Protein AF-A0A929IJZ5-F1 (afdb_monomer)

Radius of gyration: 15.59 Å; Cα contacts (8 Å, |Δi|>4): 57; chains: 1; bounding box: 31×40×38 Å

Nearest PDB structures (foldseek):
  4i6m-assembly1_A  TM=4.218E-01  e=5.745E+00  Saccharomyces cerevisiae S288C
  7w5z-assembly1_c3  TM=3.465E-01  e=4.057E+00  Tetrahymena thermophila
  8bqs-assembly1_Dc  TM=3.598E-01  e=6.158E+00  Tetrahymena thermophila SB210

pLDDT: mean 81.08, std 16.99, range [34.94, 97.81]

Foldseek 3Di:
DDDDDDDPVVVCCVPVVVQPDDVSVVVVVVVVLVVLVFPDKDWDQDPVVRDIDIDTPGPDDDPCCCVPPVVDPPDPDD

Secondary structure (DSSP, 8-state):
-------HHHHHHHHTTT---HHHHHHHHHHHHHHTT-S-EEEEEETTTTEEEEEE-S----HHHIIIIISSTT----

Sequence (78 aa):
MAKIRVRARAVDMLGRQQIAGIPTAIHELFKNAHDAYATRVDVDFFREDGLLILRDDGYGMTREEFEDRWLTLGTESK

Solvent-accessible surface area (backbone atoms only — not comparable to full-atom values): 5020 Å² total; per-residue (Å²): 133,87,81,86,81,86,54,77,66,55,56,49,47,65,53,68,70,62,50,91,40,72,71,54,50,54,48,53,54,54,47,51,34,51,76,36,64,29,87,51,74,52,77,48,74,45,72,94,76,74,42,76,48,77,48,60,67,31,79,75,71,54,72,63,51,39,59,65,52,72,71,35,87,85,65,91,81,127

Structure (mmCIF, N/CA/C/O backbone):
data_AF-A0A929IJZ5-F1
#
_entry.id   AF-A0A929IJZ5-F1
#
loop_
_atom_site.group_PDB
_atom_site.id
_atom_site.type_symbol
_atom_site.label_atom_id
_atom_site.label_alt_id
_atom_site.label_comp_id
_atom_site.label_asym_id
_atom_site.label_entity_id
_atom_site.label_seq_id
_atom_site.pdbx_PDB_ins_code
_atom_site.Cartn_x
_atom_site.Cartn_y
_atom_site.Cartn_z
_atom_site.occupancy
_atom_site.B_iso_or_equiv
_atom_site.auth_seq_id
_atom_site.auth_comp_id
_atom_site.auth_asym_id
_atom_site.auth_atom_id
_atom_site.pdbx_PDB_model_num
ATOM 1 N N . MET A 1 1 ? -20.236 25.826 17.343 1.00 45.47 1 MET A N 1
ATOM 2 C CA . MET A 1 1 ? -19.125 24.919 16.974 1.00 45.47 1 MET A CA 1
ATOM 3 C C . MET A 1 1 ? -18.597 25.321 15.606 1.00 45.47 1 MET A C 1
ATOM 5 O O . MET A 1 1 ? -19.401 25.518 14.700 1.00 45.47 1 MET A O 1
ATOM 9 N N . ALA A 1 2 ? -17.285 25.520 15.464 1.00 50.19 2 ALA A N 1
ATOM 10 C CA . ALA A 1 2 ? -16.678 25.864 14.179 1.00 50.19 2 ALA A CA 1
ATOM 11 C C . ALA A 1 2 ? -16.647 24.626 13.264 1.00 50.19 2 ALA A C 1
ATOM 13 O O . ALA A 1 2 ? -16.233 23.555 13.696 1.00 50.19 2 ALA A O 1
ATOM 14 N N . LYS A 1 3 ? -17.101 24.761 12.012 1.00 44.81 3 LYS A N 1
ATOM 15 C CA . LYS A 1 3 ? -17.019 23.690 11.007 1.00 44.81 3 LYS A CA 1
ATOM 16 C C . LYS A 1 3 ? -15.668 23.773 10.294 1.00 44.81 3 LYS A C 1
ATOM 18 O O . LYS A 1 3 ? -15.411 24.754 9.594 1.00 44.81 3 LYS A O 1
ATOM 23 N N . ILE A 1 4 ? -14.825 22.755 10.457 1.00 64.75 4 ILE A N 1
ATOM 24 C CA . ILE A 1 4 ? -13.589 22.601 9.679 1.00 64.75 4 ILE A CA 1
ATOM 25 C C . ILE A 1 4 ? -13.981 22.259 8.235 1.00 64.75 4 ILE A C 1
ATOM 27 O O . ILE A 1 4 ? -14.802 21.377 7.999 1.00 64.75 4 ILE A O 1
ATOM 31 N N . ARG A 1 5 ? -13.422 22.985 7.261 1.00 56.94 5 ARG A N 1
ATOM 32 C CA . ARG A 1 5 ? -13.575 22.695 5.827 1.00 56.94 5 ARG A CA 1
ATOM 33 C C . ARG A 1 5 ? -12.240 22.230 5.272 1.00 56.94 5 ARG A C 1
ATOM 35 O O . ARG A 1 5 ? -11.311 23.029 5.173 1.00 56.94 5 ARG A O 1
ATOM 42 N N . VAL A 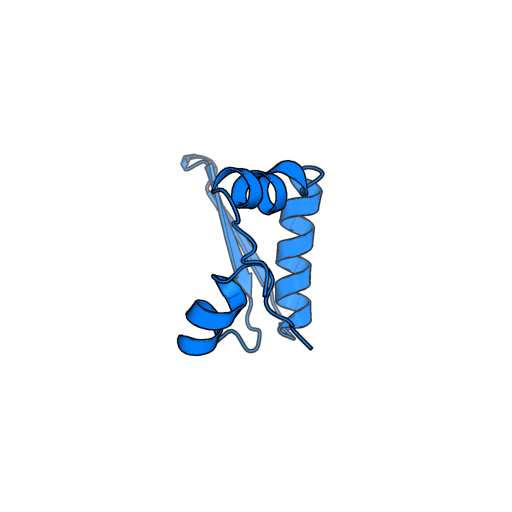1 6 ? -12.171 20.967 4.872 1.00 62.84 6 VAL A N 1
ATOM 43 C CA . VAL A 1 6 ? -11.013 20.401 4.175 1.00 62.84 6 VAL A CA 1
ATOM 44 C C . VAL A 1 6 ? -11.179 20.670 2.678 1.00 62.84 6 VAL A C 1
ATOM 46 O O . VAL A 1 6 ? -12.222 20.376 2.099 1.00 62.84 6 VAL A O 1
ATOM 49 N N . ARG A 1 7 ? -10.179 21.292 2.042 1.00 62.91 7 ARG A N 1
ATOM 50 C CA . ARG A 1 7 ? -10.161 21.488 0.581 1.00 62.91 7 ARG A CA 1
ATOM 51 C C . ARG A 1 7 ? -9.528 20.268 -0.085 1.00 62.91 7 ARG A C 1
ATOM 53 O O . ARG A 1 7 ? -8.592 19.715 0.474 1.00 62.91 7 ARG A O 1
ATOM 60 N N . ALA A 1 8 ? -9.935 19.926 -1.309 1.00 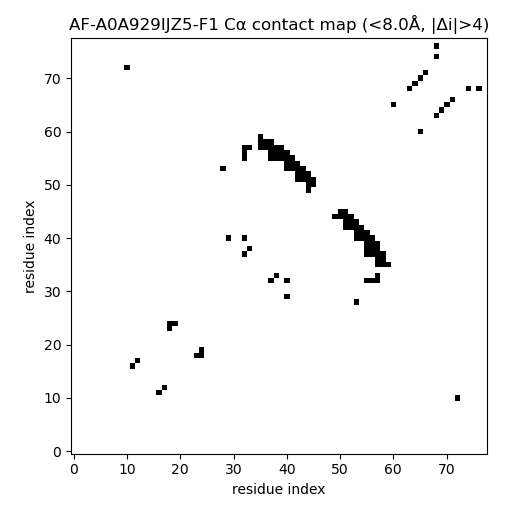61.31 8 ALA A N 1
ATOM 61 C CA . ALA A 1 8 ? -9.365 18.808 -2.078 1.00 61.31 8 ALA A CA 1
ATOM 62 C C . ALA A 1 8 ? -7.822 18.837 -2.177 1.00 61.31 8 ALA A C 1
ATOM 64 O O . ALA A 1 8 ? -7.175 17.800 -2.161 1.00 61.31 8 ALA A O 1
ATOM 65 N N . ARG A 1 9 ? -7.206 20.028 -2.174 1.00 60.38 9 ARG A N 1
ATOM 66 C CA . ARG A 1 9 ? -5.741 20.185 -2.140 1.00 60.38 9 ARG A CA 1
ATOM 67 C C . ARG A 1 9 ? -5.087 19.598 -0.879 1.00 60.38 9 ARG A C 1
ATOM 69 O O . ARG A 1 9 ? -3.937 19.196 -0.940 1.00 60.38 9 ARG A O 1
ATOM 76 N N . ALA A 1 10 ? -5.794 19.541 0.249 1.00 61.38 10 ALA A N 1
ATOM 77 C CA . ALA A 1 10 ? -5.279 18.935 1.475 1.00 61.38 10 ALA A CA 1
ATOM 78 C C . ALA A 1 10 ? -5.120 17.412 1.341 1.00 61.38 10 ALA A C 1
ATOM 80 O O . ALA A 1 10 ? -4.172 16.867 1.886 1.00 61.38 10 ALA A O 1
ATOM 81 N N . VAL A 1 11 ? -5.984 16.746 0.567 1.00 64.00 11 VAL A N 1
ATOM 82 C CA . VAL A 1 11 ? -5.859 15.315 0.231 1.00 64.00 11 VAL A CA 1
ATOM 83 C C . VAL A 1 11 ? -4.574 15.067 -0.562 1.00 64.00 11 VAL A C 1
ATOM 85 O O . VAL A 1 11 ? -3.797 14.183 -0.225 1.00 64.00 11 VAL A O 1
ATOM 88 N N . ASP A 1 12 ? -4.305 15.906 -1.563 1.00 62.66 12 ASP A N 1
ATOM 89 C CA . ASP A 1 12 ? -3.095 15.814 -2.392 1.00 62.66 12 ASP A CA 1
ATOM 90 C C . ASP A 1 12 ? -1.816 16.120 -1.582 1.00 62.66 12 ASP A C 1
ATOM 92 O O . ASP A 1 12 ? -0.784 15.471 -1.751 1.00 62.66 12 ASP A O 1
ATOM 96 N N . MET A 1 13 ? -1.906 17.056 -0.627 1.00 62.84 13 MET A N 1
ATOM 97 C CA . MET A 1 13 ? -0.834 17.374 0.325 1.00 62.84 13 MET A CA 1
ATOM 98 C C . MET A 1 13 ? -0.556 16.218 1.301 1.00 62.84 13 MET A C 1
ATOM 100 O O . MET A 1 13 ? 0.599 15.921 1.585 1.00 62.84 13 MET A O 1
ATOM 104 N N . LEU A 1 14 ? -1.599 15.556 1.810 1.00 63.84 14 LEU A N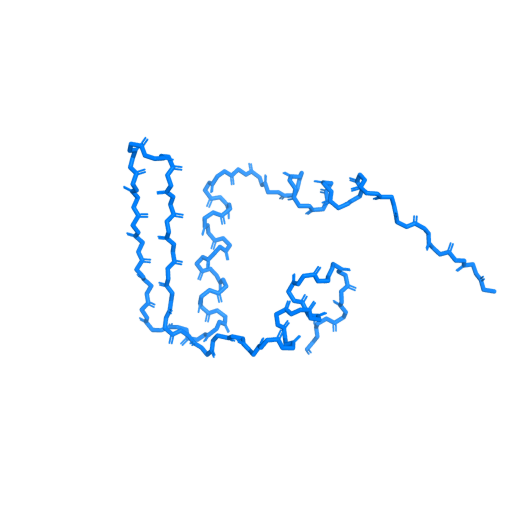 1
ATOM 105 C CA . LEU A 1 14 ? -1.469 14.428 2.739 1.00 63.84 14 LEU A CA 1
ATOM 106 C C . LE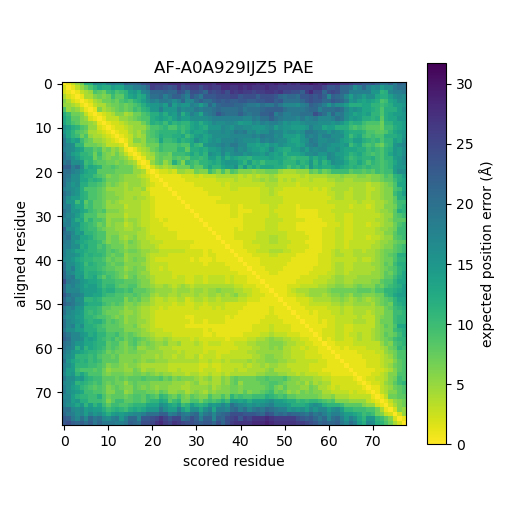U A 1 14 ? -1.011 13.139 2.044 1.00 63.84 14 LEU A C 1
ATOM 108 O O . LEU A 1 14 ? -0.300 12.354 2.655 1.00 63.84 14 LEU A O 1
ATOM 112 N N . GLY A 1 15 ? -1.380 12.930 0.779 1.00 65.81 15 GLY A N 1
ATOM 113 C CA . GLY A 1 15 ? -0.957 11.765 0.002 1.00 65.81 15 GLY A CA 1
ATOM 114 C C . GLY A 1 15 ? 0.389 11.973 -0.693 1.00 65.81 15 GLY A C 1
ATOM 115 O O . GLY A 1 15 ? 1.414 11.429 -0.288 1.00 65.81 15 GLY A O 1
ATOM 116 N N . ARG A 1 16 ? 0.405 12.773 -1.766 1.00 65.12 16 ARG A N 1
ATOM 117 C CA . ARG A 1 16 ? 1.556 12.879 -2.679 1.00 65.12 16 ARG A CA 1
ATOM 118 C C . ARG A 1 16 ? 2.743 13.614 -2.059 1.00 65.12 16 ARG A C 1
ATOM 120 O O . ARG A 1 16 ? 3.879 13.272 -2.367 1.00 65.12 16 ARG A O 1
ATOM 127 N N . GLN A 1 17 ? 2.503 14.620 -1.216 1.00 63.44 17 GLN A N 1
ATOM 128 C CA . GLN A 1 17 ? 3.593 15.409 -0.626 1.00 63.44 17 GLN A CA 1
ATOM 129 C C . GLN A 1 17 ? 4.193 14.805 0.652 1.00 63.44 17 GLN A C 1
ATOM 131 O O . GLN A 1 17 ? 5.238 15.283 1.087 1.00 63.44 17 GLN A O 1
ATOM 136 N N . GLN A 1 18 ? 3.588 13.767 1.243 1.00 66.69 18 GLN A N 1
ATOM 137 C CA . GLN A 1 18 ? 4.161 13.089 2.416 1.00 66.69 18 GLN A CA 1
ATOM 138 C C . GLN A 1 18 ? 5.086 11.922 2.071 1.00 66.69 18 GLN A C 1
ATOM 140 O O . GLN A 1 18 ? 5.880 11.495 2.908 1.00 66.69 18 GLN A O 1
ATOM 145 N N . ILE A 1 19 ? 5.029 11.414 0.841 1.00 73.00 19 ILE A N 1
ATOM 146 C CA . ILE A 1 19 ? 5.874 10.298 0.433 1.00 73.00 19 ILE A CA 1
ATOM 147 C C . ILE A 1 19 ? 7.224 10.846 -0.040 1.00 73.00 19 ILE A C 1
ATOM 149 O O . ILE A 1 19 ? 7.318 11.487 -1.085 1.00 73.00 19 ILE A O 1
ATOM 153 N N . ALA A 1 20 ? 8.282 10.567 0.725 1.00 75.44 20 ALA A N 1
ATOM 154 C CA . ALA A 1 20 ? 9.635 11.079 0.476 1.00 75.44 20 ALA A CA 1
ATOM 155 C C . ALA A 1 20 ? 10.256 10.599 -0.855 1.00 75.44 20 ALA A C 1
ATOM 157 O O . ALA A 1 20 ? 11.232 11.175 -1.334 1.00 75.44 20 ALA A O 1
ATOM 158 N N . GLY A 1 21 ? 9.694 9.553 -1.467 1.00 83.38 21 GLY A N 1
ATOM 159 C CA . GLY A 1 21 ? 10.106 9.030 -2.764 1.00 83.38 21 GLY A CA 1
ATOM 160 C C . GLY A 1 21 ? 9.551 7.633 -3.031 1.00 83.38 21 GLY A C 1
ATOM 161 O O . GLY A 1 21 ? 8.921 7.020 -2.170 1.00 83.38 21 GLY A O 1
ATOM 162 N N . ILE A 1 22 ? 9.818 7.110 -4.231 1.00 85.12 22 ILE A N 1
ATOM 163 C CA . ILE A 1 22 ? 9.354 5.781 -4.665 1.00 85.12 22 ILE A CA 1
ATOM 164 C C . ILE A 1 22 ? 9.798 4.656 -3.707 1.00 85.12 22 ILE A C 1
ATOM 166 O O . ILE A 1 22 ? 8.949 3.838 -3.358 1.00 85.12 22 ILE A O 1
ATOM 170 N N . PRO A 1 23 ? 11.057 4.602 -3.213 1.00 88.00 23 PRO A N 1
ATOM 171 C CA . PRO A 1 23 ? 11.459 3.551 -2.275 1.00 88.00 23 PRO A CA 1
ATOM 172 C C . PRO A 1 23 ? 10.645 3.563 -0.978 1.00 88.00 23 PRO A C 1
ATOM 174 O O . PRO A 1 23 ? 10.236 2.509 -0.504 1.00 88.00 23 PRO A O 1
ATOM 177 N N . THR A 1 24 ? 10.358 4.751 -0.435 1.00 87.75 24 THR A N 1
ATOM 178 C CA . THR A 1 24 ? 9.506 4.906 0.752 1.00 87.75 24 THR A CA 1
ATOM 179 C C . THR A 1 24 ? 8.071 4.476 0.459 1.00 87.75 24 THR A C 1
ATOM 181 O O . THR A 1 24 ? 7.487 3.764 1.264 1.00 87.75 24 THR A O 1
ATOM 184 N N . ALA A 1 25 ? 7.525 4.830 -0.711 1.00 87.75 25 ALA A N 1
ATOM 185 C CA . ALA A 1 25 ? 6.189 4.397 -1.130 1.00 87.75 25 ALA A CA 1
ATOM 186 C C . ALA A 1 25 ? 6.064 2.866 -1.132 1.00 87.75 25 ALA A C 1
ATOM 188 O O . ALA A 1 25 ? 5.121 2.310 -0.580 1.00 87.75 25 ALA A O 1
ATOM 189 N N . ILE A 1 26 ? 7.047 2.192 -1.737 1.00 91.50 26 ILE A N 1
ATOM 190 C CA . ILE A 1 26 ? 7.092 0.730 -1.813 1.00 91.50 26 ILE A CA 1
ATOM 191 C C . ILE A 1 26 ? 7.253 0.133 -0.410 1.00 91.50 26 ILE A C 1
ATOM 193 O O . ILE A 1 26 ? 6.573 -0.834 -0.083 1.00 91.50 26 ILE A O 1
ATOM 197 N N . HIS A 1 27 ? 8.108 0.720 0.434 1.00 91.75 27 HIS A N 1
ATOM 198 C CA . HIS A 1 27 ? 8.298 0.266 1.811 1.00 91.75 27 HIS A CA 1
ATOM 199 C C . HIS A 1 27 ? 6.999 0.301 2.627 1.00 91.75 27 HIS A C 1
ATOM 201 O O . HIS A 1 27 ? 6.690 -0.678 3.303 1.00 91.75 27 HIS A O 1
ATOM 207 N N . GLU A 1 28 ? 6.204 1.370 2.520 1.00 91.06 28 GLU A N 1
ATOM 208 C CA . GLU A 1 28 ? 4.917 1.453 3.223 1.00 91.06 28 GLU A CA 1
ATOM 209 C C . GLU A 1 28 ? 3.919 0.383 2.745 1.00 91.06 28 GLU A C 1
ATOM 211 O O . GLU A 1 28 ? 3.167 -0.146 3.559 1.00 91.06 28 GLU A O 1
ATOM 216 N N . LEU A 1 29 ? 3.942 -0.023 1.467 1.00 93.00 29 LEU A N 1
ATOM 217 C CA . LEU A 1 29 ? 3.111 -1.143 0.995 1.00 93.00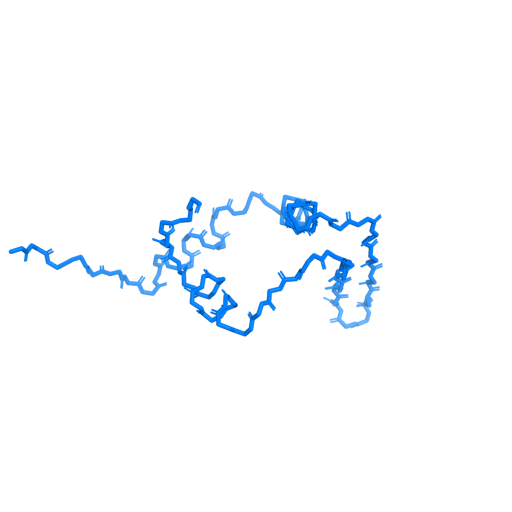 29 LEU A CA 1
ATOM 218 C C . LEU A 1 29 ? 3.499 -2.473 1.661 1.00 93.00 29 LEU A C 1
ATOM 220 O O . LEU A 1 29 ? 2.625 -3.221 2.089 1.00 93.00 29 LEU A O 1
ATOM 224 N N . PHE A 1 30 ? 4.798 -2.753 1.797 1.00 95.38 30 PHE A N 1
ATOM 225 C CA . PHE A 1 30 ? 5.270 -3.946 2.511 1.00 95.38 30 PHE A CA 1
ATOM 226 C C . PHE A 1 30 ? 4.953 -3.899 4.005 1.00 95.38 30 PHE A C 1
ATOM 228 O O . PHE A 1 30 ? 4.630 -4.927 4.597 1.00 95.38 30 PHE A O 1
ATOM 235 N N . LYS A 1 31 ? 5.019 -2.713 4.615 1.00 94.94 31 LYS A N 1
ATOM 236 C CA . LYS A 1 31 ? 4.618 -2.522 6.007 1.00 94.94 31 LYS A CA 1
ATOM 237 C C . LYS A 1 31 ? 3.127 -2.807 6.200 1.00 94.94 31 LYS A C 1
ATOM 239 O O . LYS A 1 31 ? 2.783 -3.518 7.133 1.00 94.94 31 LYS A O 1
ATOM 244 N N . ASN A 1 32 ? 2.265 -2.357 5.287 1.00 93.12 32 ASN A N 1
ATOM 245 C CA . ASN A 1 32 ? 0.835 -2.675 5.343 1.00 93.12 32 ASN A CA 1
ATOM 246 C C . ASN A 1 32 ? 0.575 -4.188 5.269 1.00 93.12 32 ASN A C 1
ATOM 248 O O . ASN A 1 32 ? -0.231 -4.700 6.039 1.00 93.12 32 ASN A O 1
ATOM 252 N N . ALA A 1 33 ? 1.286 -4.913 4.398 1.00 96.44 33 ALA A N 1
ATOM 253 C CA . ALA A 1 33 ? 1.192 -6.373 4.338 1.00 96.44 33 ALA A CA 1
ATOM 254 C C . ALA A 1 33 ? 1.643 -7.033 5.657 1.00 96.44 33 ALA A C 1
ATOM 256 O O . ALA A 1 33 ? 0.987 -7.941 6.166 1.00 96.44 33 ALA A O 1
ATOM 257 N N . HIS A 1 34 ? 2.736 -6.545 6.249 1.00 95.38 34 HIS A N 1
ATOM 258 C CA . HIS A 1 34 ? 3.200 -7.003 7.558 1.00 95.38 34 HIS A CA 1
ATOM 259 C C . HIS A 1 34 ? 2.172 -6.732 8.669 1.00 95.38 34 HIS A C 1
ATOM 261 O O . HIS A 1 34 ? 1.899 -7.614 9.481 1.00 95.38 34 HIS A O 1
ATOM 267 N N . ASP A 1 35 ? 1.574 -5.541 8.697 1.00 94.12 35 ASP A N 1
ATOM 268 C CA . ASP A 1 35 ? 0.560 -5.153 9.685 1.00 94.12 35 ASP A CA 1
ATOM 269 C C . ASP A 1 35 ? -0.749 -5.948 9.503 1.00 94.12 35 ASP A C 1
ATOM 271 O O . ASP A 1 35 ? -1.473 -6.186 10.470 1.00 94.12 35 ASP A O 1
ATOM 275 N N . ALA A 1 36 ? -1.012 -6.445 8.289 1.00 95.25 36 ALA A N 1
ATOM 276 C CA . ALA A 1 36 ? -2.061 -7.422 7.994 1.00 95.25 36 ALA A CA 1
ATOM 277 C C . ALA A 1 36 ? -1.684 -8.869 8.372 1.00 95.25 36 ALA A C 1
ATOM 279 O O . ALA A 1 36 ? -2.457 -9.790 8.102 1.00 95.25 36 ALA A O 1
ATOM 280 N N . TYR A 1 37 ? -0.530 -9.076 9.013 1.00 96.50 37 TYR A N 1
ATOM 281 C CA . TYR A 1 37 ? 0.014 -10.378 9.409 1.00 96.50 37 TYR A CA 1
ATOM 282 C C . TYR A 1 37 ? 0.238 -11.343 8.236 1.00 96.50 37 TYR A C 1
ATOM 284 O O . TYR A 1 37 ? 0.159 -12.561 8.409 1.00 96.50 37 TYR A O 1
ATOM 292 N N . ALA A 1 38 ? 0.533 -10.814 7.046 1.00 97.62 38 ALA A N 1
ATOM 293 C CA . ALA A 1 38 ? 0.879 -11.634 5.895 1.00 97.62 38 ALA A CA 1
ATOM 294 C C . ALA A 1 38 ? 2.147 -12.458 6.158 1.00 97.62 38 ALA A C 1
ATOM 296 O O . ALA A 1 38 ? 3.118 -11.986 6.757 1.00 97.62 38 ALA A O 1
ATOM 297 N N . THR A 1 39 ? 2.156 -13.693 5.663 1.00 97.56 39 THR A N 1
ATOM 298 C CA . THR A 1 39 ? 3.328 -14.581 5.710 1.00 97.56 39 THR A CA 1
ATOM 299 C C . THR A 1 39 ? 4.066 -14.630 4.380 1.00 97.56 39 THR A C 1
ATOM 301 O O . THR A 1 39 ? 5.245 -14.991 4.330 1.00 97.56 39 THR A O 1
ATOM 304 N N . ARG A 1 40 ? 3.394 -14.220 3.302 1.00 97.56 40 ARG A N 1
ATOM 305 C CA . ARG A 1 40 ? 3.932 -14.144 1.954 1.00 97.56 40 ARG A CA 1
ATOM 306 C C . ARG A 1 40 ? 3.453 -12.874 1.264 1.00 97.56 40 ARG A C 1
ATOM 308 O O . ARG A 1 40 ? 2.288 -12.497 1.329 1.00 97.56 40 ARG A O 1
ATOM 315 N N . VAL A 1 41 ? 4.380 -12.257 0.540 1.00 97.44 41 VAL A N 1
ATOM 316 C CA . VAL A 1 41 ? 4.110 -11.126 -0.345 1.00 97.44 41 VAL A CA 1
ATOM 317 C C . VAL A 1 41 ? 4.729 -11.424 -1.703 1.00 97.44 41 VAL A C 1
ATOM 319 O O . VAL A 1 41 ? 5.927 -11.690 -1.790 1.00 97.44 41 VAL A O 1
ATOM 322 N N . ASP A 1 42 ? 3.918 -11.371 -2.755 1.00 97.81 42 ASP A N 1
ATOM 323 C CA . ASP A 1 42 ? 4.360 -11.513 -4.139 1.00 97.81 42 ASP A CA 1
ATOM 324 C C . ASP A 1 42 ? 4.359 -10.147 -4.827 1.00 97.81 42 ASP A C 1
ATOM 326 O O . ASP A 1 42 ? 3.396 -9.381 -4.709 1.00 97.81 42 ASP A O 1
ATOM 330 N N . VAL A 1 43 ? 5.416 -9.861 -5.590 1.00 96.88 43 VAL A N 1
ATOM 331 C CA . VAL A 1 43 ? 5.531 -8.624 -6.368 1.00 96.88 43 VAL A CA 1
ATOM 332 C C . VAL A 1 43 ? 5.820 -8.937 -7.825 1.00 96.88 43 VAL A C 1
ATOM 334 O O . VAL A 1 43 ? 6.825 -9.572 -8.142 1.00 96.88 43 VAL A O 1
ATOM 337 N N . ASP A 1 44 ? 4.971 -8.414 -8.703 1.00 96.75 44 ASP A N 1
ATOM 338 C CA . ASP A 1 44 ? 5.134 -8.479 -10.150 1.00 96.75 44 ASP A CA 1
ATOM 339 C C . ASP A 1 44 ? 5.359 -7.072 -10.710 1.00 96.75 44 ASP A C 1
ATOM 341 O O . ASP A 1 44 ? 4.628 -6.134 -10.383 1.00 96.75 44 ASP A O 1
ATOM 345 N N . PHE A 1 45 ? 6.357 -6.920 -11.584 1.00 95.25 45 PHE A N 1
ATOM 346 C CA . PHE A 1 45 ? 6.611 -5.664 -12.289 1.00 95.25 45 PHE A CA 1
ATOM 347 C C . PHE A 1 45 ? 6.512 -5.856 -13.803 1.00 95.25 45 PHE A C 1
ATOM 349 O O . PHE A 1 45 ? 7.434 -6.358 -14.452 1.00 95.25 45 PHE A O 1
ATOM 356 N N . PHE A 1 46 ? 5.391 -5.409 -14.361 1.00 96.25 46 PHE A N 1
ATOM 357 C CA . PHE A 1 46 ? 5.099 -5.421 -15.788 1.00 96.25 46 PHE A CA 1
ATOM 358 C C . PHE A 1 46 ? 5.675 -4.152 -16.419 1.00 96.25 46 PHE A C 1
ATOM 360 O O . PHE A 1 46 ? 5.066 -3.083 -16.407 1.00 96.25 46 PHE A O 1
ATOM 367 N N . ARG A 1 47 ? 6.909 -4.261 -16.926 1.00 94.38 47 ARG A N 1
ATOM 368 C CA . ARG A 1 4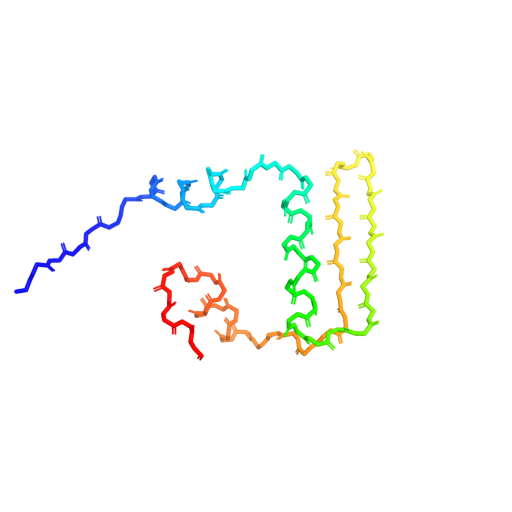7 ? 7.690 -3.119 -17.436 1.00 94.38 47 ARG A CA 1
ATOM 369 C C . ARG A 1 47 ? 7.040 -2.409 -18.615 1.00 94.38 47 ARG A C 1
ATOM 371 O O . ARG A 1 47 ? 7.111 -1.187 -18.677 1.00 94.38 47 ARG A O 1
ATOM 378 N N . GLU A 1 48 ? 6.453 -3.169 -19.534 1.00 96.81 48 GLU A N 1
ATOM 379 C CA . GLU A 1 48 ? 5.807 -2.627 -20.736 1.00 96.81 48 GLU A CA 1
ATOM 380 C C . GLU A 1 48 ? 4.591 -1.764 -20.376 1.00 96.81 48 GLU A C 1
ATOM 382 O O . GLU A 1 48 ? 4.372 -0.725 -20.994 1.00 96.81 48 GLU A O 1
ATOM 387 N N . ASP A 1 49 ? 3.887 -2.130 -19.302 1.00 95.50 49 ASP A N 1
ATOM 388 C CA . ASP A 1 49 ? 2.713 -1.415 -18.797 1.00 95.50 49 ASP A CA 1
ATOM 389 C C . ASP A 1 49 ? 3.059 -0.340 -17.752 1.00 95.50 49 ASP A C 1
ATOM 391 O O . ASP A 1 49 ? 2.191 0.416 -17.316 1.00 95.50 49 ASP A O 1
ATOM 395 N N . GLY A 1 50 ? 4.317 -0.284 -17.298 1.00 93.00 50 GLY A N 1
ATOM 396 C CA . GLY A 1 50 ? 4.720 0.557 -16.169 1.00 93.00 50 GLY A CA 1
ATOM 397 C C . GLY A 1 50 ? 3.978 0.218 -14.869 1.00 93.00 50 GLY A C 1
ATOM 398 O O . GLY A 1 50 ? 3.764 1.101 -14.039 1.00 93.00 50 GLY A O 1
ATOM 399 N N . LEU A 1 51 ? 3.573 -1.044 -14.692 1.00 93.88 51 LEU A N 1
ATOM 400 C CA . LEU A 1 51 ? 2.687 -1.491 -13.618 1.00 93.88 51 LEU A CA 1
ATOM 401 C C . LEU A 1 51 ? 3.438 -2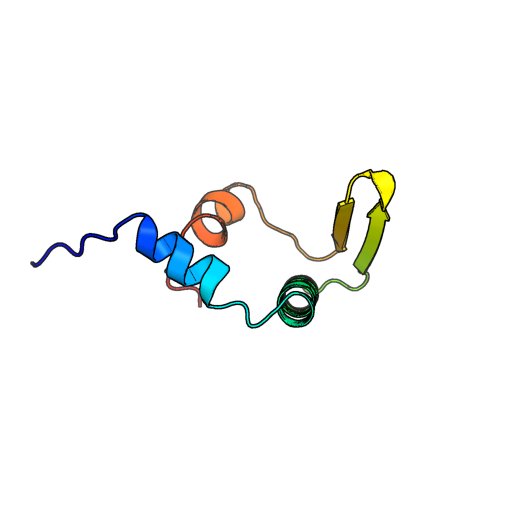.351 -12.598 1.00 93.88 51 LEU A C 1
ATOM 403 O O . LEU A 1 51 ? 4.030 -3.371 -12.948 1.00 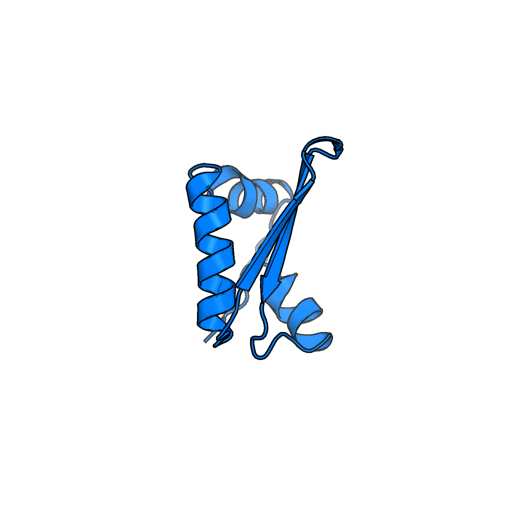93.88 51 LEU A O 1
ATOM 407 N N . LEU A 1 52 ? 3.363 -1.966 -11.323 1.00 93.75 52 LEU A N 1
ATOM 408 C CA . LEU A 1 52 ? 3.811 -2.780 -10.194 1.00 93.75 52 LEU A CA 1
ATOM 409 C C . LEU A 1 52 ? 2.592 -3.283 -9.422 1.00 93.75 52 LEU A C 1
ATOM 411 O O . LEU A 1 52 ? 1.769 -2.485 -8.976 1.00 93.75 52 LEU A O 1
ATOM 415 N N . ILE A 1 53 ? 2.495 -4.599 -9.259 1.00 95.56 53 ILE A N 1
ATOM 416 C CA . ILE A 1 53 ? 1.457 -5.260 -8.469 1.00 95.56 53 ILE A CA 1
ATOM 417 C C . ILE A 1 53 ? 2.122 -5.881 -7.245 1.00 95.56 53 ILE A C 1
ATOM 419 O O . ILE A 1 53 ? 3.070 -6.647 -7.386 1.00 95.56 53 ILE A O 1
ATOM 423 N N . LEU A 1 54 ? 1.607 -5.571 -6.056 1.00 96.62 54 LEU A N 1
ATOM 424 C CA . LEU A 1 54 ? 1.971 -6.215 -4.795 1.00 96.62 54 LEU A CA 1
ATOM 425 C C . LEU A 1 54 ? 0.727 -6.914 -4.246 1.00 96.62 54 LEU A C 1
ATOM 427 O O . LEU A 1 54 ? -0.342 -6.308 -4.194 1.00 96.62 54 LEU A O 1
ATOM 431 N N . ARG A 1 55 ? 0.862 -8.188 -3.880 1.00 97.06 55 ARG A N 1
ATOM 432 C CA . ARG A 1 55 ? -0.208 -8.996 -3.280 1.00 97.06 55 ARG A CA 1
ATOM 433 C C . ARG A 1 55 ? 0.325 -9.669 -2.033 1.00 97.06 55 ARG A C 1
ATOM 435 O O . ARG A 1 55 ? 1.422 -10.220 -2.069 1.00 97.06 55 ARG A O 1
ATOM 442 N N . ASP A 1 56 ? -0.467 -9.663 -0.980 1.00 97.62 56 ASP A N 1
ATOM 443 C CA . ASP A 1 56 ? -0.176 -10.356 0.265 1.00 97.62 56 ASP A CA 1
ATOM 444 C C . ASP A 1 56 ? -1.266 -11.383 0.596 1.00 97.62 56 ASP A C 1
ATOM 446 O O . ASP A 1 56 ? -2.346 -11.380 -0.000 1.00 97.62 56 ASP A O 1
ATOM 450 N N . ASP A 1 57 ? -0.947 -12.298 1.508 1.00 97.75 57 ASP A N 1
ATOM 451 C CA . ASP A 1 57 ? -1.859 -13.313 2.042 1.00 97.75 57 ASP A CA 1
ATOM 452 C C . ASP A 1 57 ? -2.319 -13.005 3.479 1.00 97.75 57 ASP A C 1
ATOM 454 O O . ASP A 1 57 ? -2.677 -13.920 4.223 1.00 97.75 57 ASP A O 1
ATOM 458 N N . GLY A 1 58 ? -2.288 -11.730 3.881 1.00 96.62 58 GLY A N 1
ATOM 459 C CA . GLY A 1 58 ? -2.706 -11.288 5.206 1.00 96.62 58 GLY A CA 1
ATOM 460 C C . GLY A 1 58 ? -4.218 -11.372 5.423 1.00 96.62 58 GLY A C 1
ATOM 461 O O . GLY A 1 58 ? -4.986 -11.820 4.570 1.00 96.62 58 GLY A O 1
ATOM 462 N N . TYR A 1 59 ? -4.676 -10.891 6.582 1.00 95.06 59 TYR A N 1
ATOM 463 C CA . TYR A 1 59 ? -6.102 -10.901 6.942 1.00 95.06 59 TYR A CA 1
ATOM 464 C C . TYR A 1 59 ? -6.997 -10.127 5.961 1.00 95.06 59 TYR A C 1
ATOM 466 O O . TYR A 1 59 ? -8.199 -10.389 5.890 1.00 95.06 59 TYR A O 1
ATOM 474 N N . GLY A 1 60 ? -6.417 -9.201 5.191 1.00 92.12 60 GLY A N 1
ATOM 475 C CA . GLY A 1 60 ? -7.139 -8.366 4.243 1.00 92.12 60 GLY A CA 1
ATOM 476 C C . GLY A 1 60 ? -8.095 -7.393 4.933 1.00 92.12 60 GLY A C 1
ATOM 477 O O . GLY A 1 60 ? -7.919 -7.027 6.093 1.00 92.12 60 GLY A O 1
ATOM 478 N N . MET A 1 61 ? -9.103 -6.946 4.189 1.00 92.31 61 MET A N 1
ATOM 479 C CA . MET A 1 61 ? -10.146 -6.045 4.675 1.00 92.31 61 MET A CA 1
ATOM 480 C C . MET A 1 61 ? -11.502 -6.509 4.154 1.00 92.31 61 MET A C 1
ATOM 482 O O . MET A 1 61 ? -11.628 -6.934 3.001 1.00 92.31 61 MET A O 1
ATOM 486 N N . THR A 1 62 ? -12.537 -6.383 4.978 1.00 93.44 62 THR A N 1
ATOM 487 C CA . THR A 1 62 ? -13.916 -6.435 4.490 1.00 93.44 62 THR A CA 1
ATOM 488 C C . THR A 1 62 ? -14.220 -5.209 3.630 1.00 93.44 62 THR A C 1
ATOM 490 O O . THR A 1 62 ? -13.507 -4.203 3.645 1.00 93.44 62 THR A O 1
ATOM 493 N N . ARG A 1 63 ? -15.318 -5.267 2.872 1.00 91.19 63 ARG A N 1
ATOM 494 C CA . ARG A 1 63 ? -15.749 -4.132 2.052 1.00 91.19 63 ARG A CA 1
ATOM 495 C C . ARG A 1 63 ? -16.028 -2.877 2.886 1.00 91.19 63 ARG A C 1
ATOM 497 O O . ARG A 1 63 ? -15.651 -1.789 2.469 1.00 91.19 63 ARG A O 1
ATOM 504 N N . GLU A 1 64 ? -16.655 -3.043 4.045 1.00 89.38 64 GLU A N 1
ATOM 505 C CA . GLU A 1 64 ? -16.962 -1.942 4.965 1.00 89.38 64 GLU A CA 1
ATOM 506 C C . GLU A 1 64 ? -15.676 -1.324 5.525 1.00 89.38 64 GLU A C 1
ATOM 508 O O . GLU A 1 64 ? -15.507 -0.112 5.480 1.00 89.38 64 GLU A O 1
ATOM 513 N N . GLU A 1 65 ? -14.705 -2.137 5.957 1.00 86.25 65 GLU A N 1
ATOM 514 C CA . GLU A 1 65 ? -13.404 -1.629 6.420 1.00 86.25 65 GLU A CA 1
ATOM 515 C C . GLU A 1 65 ? -12.644 -0.886 5.318 1.00 86.25 65 GLU A C 1
ATOM 517 O O . GLU A 1 65 ? -12.023 0.148 5.574 1.00 86.25 65 GLU A O 1
ATOM 522 N N . PHE A 1 66 ? -12.720 -1.377 4.082 1.00 85.31 66 PHE A N 1
ATOM 523 C CA . PHE A 1 66 ? -12.116 -0.708 2.939 1.00 85.31 66 PHE A CA 1
ATOM 524 C C . PHE A 1 66 ? -12.774 0.652 2.651 1.00 85.31 66 PHE A C 1
ATOM 526 O O . PHE A 1 66 ? -12.081 1.656 2.477 1.00 85.31 66 PHE A O 1
ATOM 533 N N . GLU A 1 67 ? -14.104 0.710 2.619 1.00 85.62 67 GLU A N 1
ATOM 534 C CA . G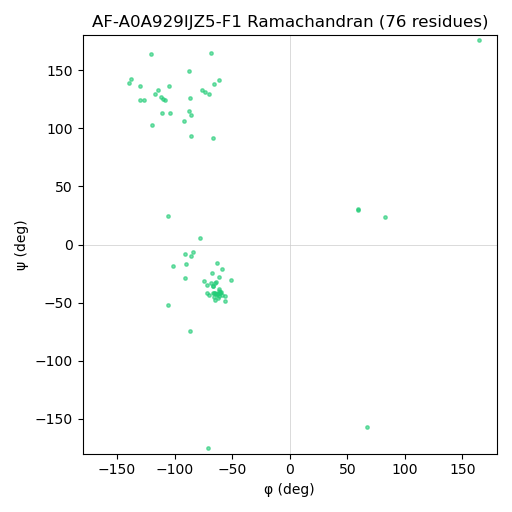LU A 1 67 ? -14.840 1.940 2.313 1.00 85.62 67 GLU A CA 1
ATOM 535 C C . GLU A 1 67 ? -14.735 2.969 3.451 1.00 85.62 67 GLU A C 1
ATOM 537 O O . GLU A 1 67 ? -14.458 4.142 3.194 1.00 85.62 67 GLU A O 1
ATOM 542 N N . ASP A 1 68 ? -14.866 2.535 4.705 1.00 80.69 68 ASP A N 1
ATOM 543 C CA . ASP A 1 68 ? -14.989 3.443 5.845 1.00 80.69 68 ASP A CA 1
ATOM 544 C C . ASP A 1 68 ? -13.651 3.807 6.494 1.00 80.69 68 ASP A C 1
ATOM 546 O O . ASP A 1 68 ? -13.533 4.906 7.039 1.00 80.69 68 ASP A O 1
ATOM 550 N N . ARG A 1 69 ? -12.634 2.935 6.436 1.00 78.38 69 ARG A N 1
ATOM 551 C CA . ARG A 1 69 ? -11.310 3.197 7.037 1.00 78.38 69 ARG A CA 1
ATOM 552 C C . ARG A 1 69 ? -10.255 3.515 5.990 1.00 78.38 69 ARG A C 1
ATOM 554 O O . ARG A 1 69 ? -9.585 4.535 6.102 1.00 78.38 69 ARG A O 1
ATOM 561 N N . TRP A 1 70 ? -10.109 2.675 4.966 1.00 76.75 70 TRP A N 1
ATOM 562 C CA . TRP A 1 70 ? -9.022 2.835 3.992 1.00 76.75 70 TRP A CA 1
ATOM 563 C C . TRP A 1 70 ? -9.230 4.032 3.052 1.00 76.75 70 TRP A C 1
ATOM 565 O O . TRP A 1 70 ? -8.290 4.780 2.781 1.00 76.75 70 TRP A O 1
ATOM 575 N N . LEU A 1 71 ? -10.458 4.258 2.571 1.00 78.06 71 LEU A N 1
ATOM 576 C CA . LEU A 1 71 ? -10.775 5.388 1.683 1.00 78.06 71 LEU A CA 1
ATOM 577 C C . LEU A 1 71 ? -11.063 6.706 2.422 1.00 78.06 71 LEU A C 1
ATOM 579 O O . LEU A 1 71 ? -11.179 7.758 1.782 1.00 78.06 71 LEU A O 1
ATOM 583 N N . THR A 1 72 ? -11.140 6.681 3.752 1.00 73.25 72 THR A N 1
ATOM 584 C CA . THR A 1 72 ? -11.454 7.857 4.569 1.00 73.25 72 THR A CA 1
ATOM 585 C C . THR A 1 72 ? -10.197 8.403 5.238 1.00 73.25 72 THR A C 1
ATOM 587 O O . THR A 1 72 ? -9.617 7.798 6.132 1.00 73.25 72 THR A O 1
ATOM 590 N N . LEU A 1 73 ? -9.773 9.605 4.844 1.00 67.38 73 LEU A N 1
ATOM 591 C CA . LEU A 1 73 ? -8.608 10.253 5.450 1.00 67.38 73 LEU A CA 1
ATOM 592 C C . LEU A 1 73 ? -8.931 10.840 6.829 1.00 67.38 73 LEU A C 1
ATOM 594 O O . LEU A 1 73 ? -9.880 11.610 6.977 1.00 67.38 73 LEU A O 1
ATOM 598 N N . GLY A 1 74 ? -8.066 10.566 7.809 1.00 61.53 74 GLY A N 1
ATOM 599 C CA . GLY A 1 74 ? -8.143 11.167 9.144 1.00 61.53 74 GLY A CA 1
ATOM 600 C C . GLY A 1 74 ? -9.121 10.479 10.096 1.00 61.53 74 GLY A C 1
ATOM 601 O O . GLY A 1 74 ? -9.593 11.116 11.036 1.00 61.53 74 GLY A O 1
ATOM 602 N N . THR A 1 75 ? -9.434 9.202 9.870 1.00 55.09 75 THR A N 1
ATOM 603 C CA . THR A 1 75 ? -10.140 8.384 10.860 1.00 55.09 75 THR A CA 1
ATOM 604 C C . THR A 1 75 ? -9.264 8.184 12.096 1.00 55.09 75 THR A C 1
ATOM 606 O O . THR A 1 75 ? -8.066 7.921 11.974 1.00 55.09 75 THR A O 1
ATOM 609 N N . GLU A 1 76 ? -9.851 8.271 13.290 1.00 46.94 76 GLU A N 1
ATOM 610 C CA . GLU A 1 76 ? -9.202 7.799 14.516 1.00 46.94 76 GLU A CA 1
ATOM 611 C C . GLU A 1 76 ? -9.069 6.274 14.427 1.00 46.94 76 GLU A C 1
ATOM 613 O O . GLU A 1 76 ? -9.993 5.541 14.767 1.00 46.94 76 GLU A O 1
ATOM 618 N N . SER A 1 77 ? -7.946 5.785 13.902 1.00 44.56 77 SER A N 1
ATOM 619 C CA . SER A 1 77 ? -7.636 4.359 13.941 1.00 44.56 77 SER A CA 1
ATOM 620 C C . SER A 1 77 ? -6.820 4.083 15.197 1.00 44.56 77 SER A C 1
ATOM 622 O O . SER A 1 77 ? -5.644 4.445 15.278 1.00 44.56 77 SER A O 1
ATOM 624 N N . LYS A 1 78 ? -7.466 3.460 16.179 1.00 34.94 78 LYS A N 1
ATOM 625 C CA . LYS A 1 78 ? -6.813 2.666 17.214 1.00 34.94 78 LYS A CA 1
ATOM 626 C C . LYS A 1 78 ? -7.320 1.240 17.107 1.00 34.94 78 LYS A C 1
ATOM 628 O O . LYS A 1 78 ? -8.528 1.091 16.817 1.00 34.94 78 LYS A O 1
#

Mean predicted aligned error: 8.14 Å